Protein AF-A0A5D2ZWD8-F1 (afdb_monomer_lite)

InterPro domains:
  IPR008896 Protein TIC214 [PF05758] (2-108)
  IPR008896 Protein TIC214 [PTHR33163] (2-105)

Radius of gyration: 20.17 Å; chains: 1; bounding box: 48×27×61 Å

Secondary structure (DSSP, 8-state):
-HHHHHHHHHHHHHHHHHHHHHHHHHHHHIIIIIHHHHHHHHHHHHHHTTPPP-HHHHHHHHHT-EEEEEETT-PBPPTT---TTHHHH-EEEEEES-----SSPPP--

pLDDT: mean 78.25, std 13.21, range [48.56, 94.19]

Organism: Gossypium mustelinum (NCBI:txid34275)

Structure (mmCIF, N/CA/C/O backbone):
data_AF-A0A5D2ZWD8-F1
#
_entry.id   AF-A0A5D2ZWD8-F1
#
loop_
_atom_site.group_PDB
_atom_site.id
_atom_site.type_symbol
_atom_site.label_atom_id
_atom_site.label_alt_id
_atom_site.label_comp_id
_atom_site.label_asym_id
_atom_site.label_entity_id
_atom_site.label_seq_id
_atom_site.pdbx_PDB_ins_code
_atom_site.Cartn_x
_atom_site.Cartn_y
_atom_site.Cartn_z
_atom_site.occupancy
_atom_site.B_iso_or_equiv
_atom_site.auth_seq_id
_atom_site.auth_comp_id
_atom_site.auth_asym_id
_atom_site.auth_atom_id
_atom_site.pdbx_PDB_model_num
ATOM 1 N N . MET A 1 1 ? 23.293 13.228 -37.995 1.00 57.03 1 MET A N 1
ATOM 2 C CA . MET A 1 1 ? 22.375 12.113 -38.324 1.00 57.03 1 MET A CA 1
ATOM 3 C C . MET A 1 1 ? 22.505 10.885 -37.415 1.00 57.03 1 MET A C 1
ATOM 5 O O . MET A 1 1 ? 21.592 10.675 -36.639 1.00 57.03 1 MET A O 1
ATOM 9 N N . ARG A 1 2 ? 23.572 10.057 -37.438 1.00 62.34 2 ARG A N 1
ATOM 10 C CA . ARG A 1 2 ? 23.649 8.868 -36.536 1.00 62.34 2 ARG A CA 1
ATOM 11 C C . ARG A 1 2 ? 23.802 9.221 -35.044 1.00 62.34 2 ARG A C 1
ATOM 13 O O . ARG A 1 2 ? 23.308 8.472 -34.212 1.00 62.34 2 ARG A O 1
ATOM 20 N N . ILE A 1 3 ? 24.444 10.351 -34.736 1.00 73.44 3 ILE A N 1
ATOM 21 C CA . ILE A 1 3 ? 24.676 10.841 -33.363 1.00 73.44 3 ILE A CA 1
ATOM 22 C C . ILE A 1 3 ? 23.372 11.367 -32.734 1.00 73.44 3 ILE A C 1
ATOM 24 O O . ILE A 1 3 ? 23.000 10.916 -31.662 1.00 73.44 3 ILE A O 1
ATOM 28 N N . GLU A 1 4 ? 22.613 12.206 -33.447 1.00 75.19 4 GLU A N 1
ATOM 29 C CA . GLU A 1 4 ? 21.320 12.746 -32.971 1.00 75.19 4 GLU A CA 1
ATOM 30 C C . GLU A 1 4 ? 20.274 11.647 -32.735 1.00 75.19 4 GLU A C 1
ATOM 32 O O . GLU A 1 4 ? 19.474 11.721 -31.808 1.00 75.19 4 GLU A O 1
ATOM 37 N N . ILE A 1 5 ? 20.293 10.594 -33.561 1.00 72.31 5 ILE A N 1
ATOM 38 C CA . ILE A 1 5 ? 19.432 9.425 -33.366 1.00 72.31 5 ILE A CA 1
ATOM 39 C C . ILE A 1 5 ? 19.813 8.714 -32.061 1.00 72.31 5 ILE A C 1
ATOM 41 O O . ILE A 1 5 ? 18.927 8.375 -31.286 1.00 72.31 5 ILE A O 1
ATOM 45 N N . ALA A 1 6 ? 21.109 8.514 -31.794 1.00 73.38 6 ALA A N 1
ATOM 46 C CA . ALA A 1 6 ? 21.572 7.880 -30.561 1.00 73.38 6 ALA A CA 1
ATOM 47 C C . ALA A 1 6 ? 21.208 8.698 -29.308 1.00 73.38 6 ALA A C 1
ATOM 49 O O . ALA A 1 6 ? 20.733 8.119 -28.338 1.00 73.38 6 ALA A O 1
ATOM 50 N N . GLU A 1 7 ? 21.341 10.027 -29.350 1.00 75.50 7 GLU A N 1
ATOM 51 C CA . GLU A 1 7 ? 20.933 10.916 -28.249 1.00 75.50 7 GLU A CA 1
ATOM 52 C C . GLU A 1 7 ? 19.416 10.881 -27.992 1.00 75.50 7 GLU A C 1
ATOM 54 O O . GLU A 1 7 ? 18.980 10.841 -26.841 1.00 75.50 7 GLU A O 1
ATOM 59 N N . ALA A 1 8 ? 18.595 10.830 -29.048 1.00 76.75 8 ALA A N 1
ATOM 60 C CA . ALA A 1 8 ? 17.144 10.700 -28.914 1.00 76.75 8 ALA A 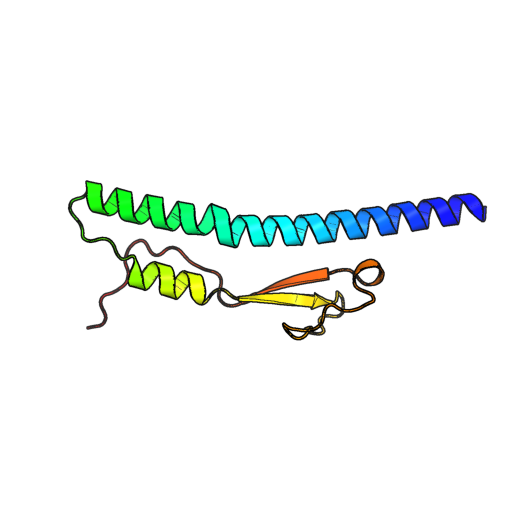CA 1
ATOM 61 C C . ALA A 1 8 ? 16.730 9.347 -28.306 1.00 76.75 8 ALA A C 1
ATOM 63 O O . ALA A 1 8 ? 15.827 9.296 -27.468 1.00 76.75 8 ALA A O 1
ATOM 64 N N . TRP A 1 9 ? 17.404 8.256 -28.691 1.00 71.88 9 TRP A N 1
ATOM 65 C CA . TRP A 1 9 ? 17.187 6.934 -28.095 1.00 71.88 9 TRP A CA 1
ATOM 66 C C . TRP A 1 9 ? 17.593 6.889 -26.619 1.00 71.88 9 TRP A C 1
ATOM 68 O O . TRP A 1 9 ? 16.869 6.302 -25.820 1.00 71.88 9 TRP A O 1
ATOM 78 N N . ASP A 1 10 ? 18.696 7.537 -26.243 1.00 73.00 10 ASP A N 1
ATOM 79 C CA . ASP A 1 10 ? 19.177 7.575 -24.857 1.00 73.00 10 ASP A CA 1
ATOM 80 C C . ASP A 1 10 ? 18.245 8.404 -23.952 1.00 73.00 10 ASP A C 1
ATOM 82 O O . ASP A 1 10 ? 17.896 7.990 -22.846 1.00 73.00 10 ASP A O 1
ATOM 86 N N . SER A 1 11 ? 17.723 9.526 -24.464 1.00 78.06 11 SER A N 1
ATOM 87 C CA . SER A 1 11 ? 16.703 10.335 -23.781 1.00 78.06 11 SER A CA 1
ATOM 88 C C . SER A 1 11 ? 15.392 9.568 -23.561 1.00 78.06 11 SER A C 1
ATOM 90 O O . SER A 1 11 ? 14.811 9.633 -22.473 1.00 78.06 11 SER A O 1
ATOM 92 N N . LEU A 1 12 ? 14.943 8.800 -24.559 1.00 73.62 12 LEU A N 1
ATOM 93 C CA . LEU A 1 12 ? 13.754 7.951 -24.452 1.00 73.62 12 LEU A CA 1
ATOM 94 C C . LEU A 1 12 ? 13.942 6.855 -23.391 1.00 73.62 12 LEU A C 1
ATOM 96 O O . LEU A 1 12 ? 13.054 6.629 -22.567 1.00 73.62 12 LEU A O 1
ATOM 100 N N . LEU A 1 13 ? 15.111 6.212 -23.381 1.00 72.25 13 LEU A N 1
ATOM 101 C CA . LEU A 1 13 ? 15.453 5.153 -22.434 1.00 72.25 13 LEU A CA 1
ATOM 102 C C . LEU A 1 13 ? 15.518 5.709 -21.004 1.00 72.25 13 LEU A C 1
ATOM 104 O O . LEU A 1 13 ? 14.910 5.150 -20.091 1.00 72.25 13 LEU A O 1
ATOM 108 N N . LEU A 1 14 ? 16.140 6.875 -20.817 1.00 75.12 14 LEU A N 1
ATOM 109 C CA . LEU A 1 14 ? 16.153 7.588 -19.540 1.00 75.12 14 LEU A CA 1
ATOM 110 C C . LEU A 1 14 ? 14.730 7.928 -19.061 1.00 75.12 14 LEU A C 1
ATOM 112 O O . LEU A 1 14 ? 14.387 7.682 -17.903 1.00 75.12 14 LEU A O 1
ATOM 116 N N . ALA A 1 15 ? 13.876 8.447 -19.946 1.00 77.56 15 ALA A N 1
ATOM 117 C CA . ALA A 1 15 ? 12.490 8.780 -19.622 1.00 77.56 15 ALA A CA 1
ATOM 118 C C . ALA A 1 15 ? 11.670 7.544 -19.206 1.00 77.56 15 ALA A C 1
ATOM 120 O O . ALA A 1 15 ? 10.851 7.616 -18.283 1.00 77.56 15 ALA A O 1
ATOM 121 N N . GLN A 1 16 ? 11.913 6.396 -19.839 1.00 72.50 16 GLN A N 1
ATOM 122 C CA . GLN A 1 16 ? 11.264 5.125 -19.516 1.00 72.50 16 GLN A CA 1
ATOM 123 C C . GLN A 1 16 ? 11.711 4.584 -18.149 1.00 72.50 16 GLN A C 1
ATOM 125 O O . GLN A 1 16 ? 10.874 4.138 -17.357 1.00 72.50 16 GLN A O 1
ATOM 130 N N . VAL A 1 17 ? 12.999 4.715 -17.814 1.00 74.00 17 VAL A N 1
ATOM 131 C CA . VAL A 1 17 ? 13.539 4.363 -16.489 1.00 74.00 17 VAL A CA 1
ATOM 132 C C . VAL A 1 17 ? 12.973 5.272 -15.397 1.00 74.00 17 VAL A C 1
ATOM 134 O O . VAL A 1 17 ? 12.534 4.788 -14.348 1.00 74.00 17 VAL A O 1
ATOM 137 N N . ILE A 1 18 ? 12.915 6.584 -15.642 1.00 80.12 18 ILE A N 1
ATOM 138 C CA . ILE A 1 18 ? 12.341 7.550 -14.696 1.00 80.12 18 ILE A CA 1
ATOM 139 C C . ILE A 1 18 ? 10.858 7.238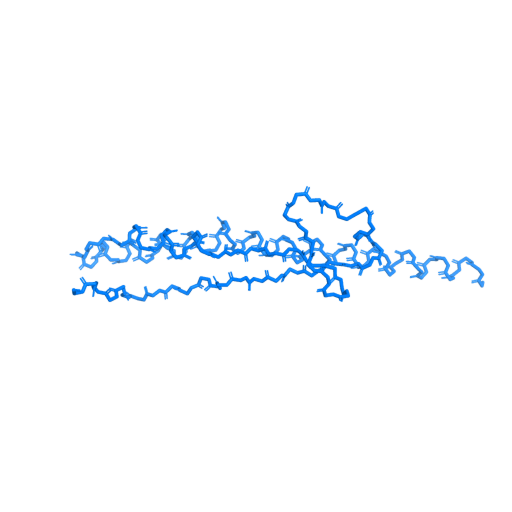 -14.471 1.00 80.12 18 ILE A C 1
ATOM 141 O O . ILE A 1 18 ? 10.425 7.110 -13.331 1.00 80.12 18 ILE A O 1
ATOM 145 N N . SER A 1 19 ? 10.088 7.007 -15.532 1.00 78.00 19 SER A N 1
ATOM 146 C CA . SER A 1 19 ? 8.658 6.691 -15.414 1.00 78.00 19 SER A CA 1
ATOM 147 C C . SER A 1 19 ? 8.412 5.389 -14.643 1.00 78.00 19 SER A C 1
ATOM 149 O O . SER A 1 19 ? 7.563 5.341 -13.752 1.00 78.00 19 SER A O 1
ATOM 151 N N . GLY A 1 20 ? 9.197 4.342 -14.918 1.00 77.00 20 GLY A N 1
ATOM 152 C CA . GLY A 1 20 ? 9.118 3.073 -14.194 1.00 77.00 20 GLY A CA 1
ATOM 153 C C . GLY A 1 20 ? 9.479 3.206 -12.711 1.00 77.00 20 GLY A C 1
ATOM 154 O O . GLY A 1 20 ? 8.768 2.689 -11.848 1.00 77.00 20 GLY A O 1
ATOM 155 N N . SER A 1 21 ? 10.546 3.944 -12.395 1.00 78.19 21 SER A N 1
ATOM 156 C CA . SER A 1 21 ? 10.970 4.188 -11.008 1.00 78.19 21 SER A CA 1
ATOM 157 C C . SER A 1 21 ? 9.973 5.045 -10.226 1.00 78.19 21 SER A C 1
ATOM 159 O O . SER A 1 21 ? 9.707 4.750 -9.058 1.00 78.19 21 SER A O 1
ATOM 161 N N . VAL A 1 22 ? 9.351 6.040 -10.866 1.00 86.50 22 VAL A N 1
ATOM 162 C CA . VAL A 1 22 ? 8.274 6.844 -10.275 1.00 86.50 22 VAL A CA 1
ATOM 163 C C . VAL A 1 22 ? 7.069 5.968 -9.940 1.00 86.50 22 VAL A C 1
ATOM 165 O O . VAL A 1 22 ? 6.578 6.045 -8.817 1.00 86.50 22 VAL A O 1
ATOM 168 N N . LEU A 1 23 ? 6.633 5.082 -10.843 1.00 83.69 23 LEU A N 1
ATOM 169 C CA . LEU A 1 23 ? 5.513 4.165 -10.585 1.00 83.69 23 LEU A CA 1
ATOM 170 C C . LEU A 1 23 ? 5.803 3.202 -9.427 1.00 83.69 23 LEU A C 1
ATOM 172 O O . LEU A 1 23 ? 4.958 3.009 -8.550 1.00 83.69 23 LEU A O 1
ATOM 176 N N . ILE A 1 24 ? 7.011 2.630 -9.386 1.00 82.75 24 ILE A N 1
ATOM 177 C CA . ILE A 1 24 ? 7.453 1.773 -8.277 1.00 82.75 24 ILE A CA 1
ATOM 178 C C . ILE A 1 24 ? 7.422 2.563 -6.972 1.00 82.75 24 ILE A C 1
ATOM 180 O O . ILE A 1 24 ? 6.784 2.134 -6.011 1.00 82.75 24 ILE A O 1
ATOM 184 N N . THR A 1 25 ? 8.046 3.737 -6.954 1.00 86.31 25 THR A N 1
ATOM 185 C CA . THR A 1 25 ? 8.118 4.586 -5.765 1.00 86.31 25 THR A CA 1
ATOM 186 C C . THR A 1 25 ? 6.720 4.976 -5.294 1.00 86.31 25 THR A C 1
ATOM 188 O O . THR A 1 25 ? 6.394 4.774 -4.131 1.00 86.31 25 THR A O 1
ATOM 191 N N . GLN A 1 26 ? 5.845 5.431 -6.192 1.00 87.88 26 GLN A N 1
ATOM 192 C CA . GLN A 1 26 ? 4.456 5.778 -5.888 1.00 87.88 26 GLN A CA 1
ATOM 193 C C . GLN A 1 26 ? 3.686 4.595 -5.285 1.00 87.88 26 GLN A C 1
ATOM 195 O O . GLN A 1 26 ? 2.965 4.756 -4.298 1.00 87.88 26 GLN A O 1
ATOM 200 N N . SER A 1 27 ? 3.852 3.396 -5.850 1.00 87.81 27 SER A N 1
ATOM 201 C CA . SER A 1 27 ? 3.180 2.185 -5.374 1.00 87.81 27 SER A CA 1
ATOM 202 C C . SER A 1 27 ? 3.622 1.794 -3.954 1.00 87.81 27 SER A C 1
ATOM 204 O O . SER A 1 27 ? 2.773 1.499 -3.107 1.00 87.81 27 SER A O 1
ATOM 206 N N . ILE A 1 28 ? 4.927 1.891 -3.669 1.00 87.38 28 ILE A N 1
ATOM 207 C CA . ILE A 1 28 ? 5.542 1.617 -2.362 1.00 87.38 28 ILE A CA 1
ATOM 208 C C . ILE A 1 28 ? 5.125 2.680 -1.344 1.00 87.38 28 ILE A C 1
ATOM 210 O O . ILE A 1 28 ? 4.675 2.337 -0.251 1.00 87.38 28 ILE A O 1
ATOM 214 N N . LEU A 1 29 ? 5.208 3.963 -1.707 1.00 91.19 29 LEU A N 1
ATOM 215 C CA . LEU A 1 29 ? 4.776 5.075 -0.858 1.00 91.19 29 LEU A CA 1
ATOM 216 C C . LEU A 1 29 ? 3.309 4.909 -0.454 1.00 91.19 29 LEU A C 1
ATOM 218 O O . LEU A 1 29 ? 2.967 5.070 0.719 1.00 91.19 29 LEU A O 1
ATOM 222 N N . ARG A 1 30 ? 2.441 4.511 -1.393 1.00 91.19 30 ARG A N 1
ATOM 223 C CA . ARG A 1 30 ? 1.044 4.213 -1.071 1.00 91.19 30 ARG A CA 1
ATOM 224 C C . ARG A 1 30 ? 0.937 3.057 -0.073 1.00 91.19 30 ARG A C 1
ATOM 226 O O . ARG A 1 30 ? 0.270 3.229 0.944 1.00 91.19 30 ARG A O 1
ATOM 233 N N . LYS A 1 31 ? 1.599 1.919 -0.325 1.00 88.81 31 LYS A N 1
ATOM 234 C CA . LYS A 1 31 ? 1.460 0.709 0.508 1.00 88.81 31 LYS A CA 1
ATOM 235 C C . LYS A 1 31 ? 1.983 0.890 1.930 1.00 88.81 31 LYS A C 1
ATOM 237 O O . LYS A 1 31 ? 1.348 0.399 2.856 1.00 88.81 31 LYS A O 1
ATOM 242 N N . TYR A 1 32 ? 3.129 1.546 2.093 1.00 89.31 32 TYR A N 1
ATOM 243 C CA . TYR A 1 32 ? 3.870 1.559 3.359 1.00 89.31 32 TYR A CA 1
ATOM 244 C C . TYR A 1 32 ? 3.770 2.870 4.135 1.00 89.31 32 TYR A C 1
ATOM 246 O O . TYR A 1 32 ? 4.043 2.872 5.330 1.00 89.31 32 TYR A O 1
ATOM 254 N N . ILE A 1 33 ? 3.378 3.970 3.488 1.00 92.00 33 ILE A N 1
ATOM 255 C CA . ILE A 1 33 ? 3.229 5.267 4.159 1.00 92.00 33 ILE A CA 1
ATOM 256 C C . ILE A 1 33 ? 1.756 5.653 4.207 1.00 92.00 33 ILE A C 1
ATOM 258 O O . ILE A 1 33 ? 1.171 5.704 5.284 1.00 92.00 33 ILE A O 1
ATOM 262 N N . ILE A 1 34 ? 1.122 5.853 3.048 1.00 92.81 34 ILE A N 1
ATOM 263 C CA . ILE A 1 34 ? -0.234 6.421 2.990 1.00 92.81 34 ILE A CA 1
ATOM 264 C C . ILE A 1 34 ? -1.260 5.489 3.646 1.00 92.81 34 ILE A C 1
ATOM 266 O O . ILE A 1 34 ? -2.028 5.934 4.498 1.00 92.81 34 ILE A O 1
ATOM 270 N N . LEU A 1 35 ? -1.282 4.202 3.277 1.00 92.44 35 LEU A N 1
ATOM 271 C CA . LEU A 1 35 ? -2.266 3.260 3.819 1.00 92.44 35 LEU A CA 1
ATOM 272 C C . LEU A 1 35 ? -2.119 3.052 5.340 1.00 92.44 35 LEU A C 1
ATOM 274 O O . LEU A 1 35 ? -3.124 3.208 6.037 1.00 92.44 35 LEU A O 1
ATOM 278 N N . PRO A 1 36 ? -0.917 2.793 5.898 1.00 92.62 36 PRO A N 1
ATOM 279 C CA . PRO A 1 36 ? -0.743 2.696 7.345 1.00 92.62 36 PRO A CA 1
ATOM 280 C C . PRO A 1 36 ? -1.117 3.985 8.075 1.00 92.62 36 PRO A C 1
ATOM 282 O O . PRO A 1 36 ? -1.784 3.922 9.106 1.00 92.62 36 PRO A O 1
ATOM 285 N N . SER A 1 37 ? -0.778 5.159 7.527 1.00 93.88 37 SER A N 1
ATOM 286 C CA . SER A 1 37 ? -1.198 6.439 8.106 1.00 93.88 37 SER A CA 1
ATOM 287 C C . SER A 1 37 ? -2.722 6.573 8.169 1.00 93.88 37 SER A C 1
ATOM 289 O O . SER A 1 37 ? -3.248 6.986 9.200 1.00 93.88 37 SER A O 1
ATOM 291 N N . LEU A 1 38 ? -3.449 6.178 7.117 1.00 92.19 38 LEU A N 1
ATOM 292 C CA . LEU A 1 38 ? -4.917 6.205 7.111 1.0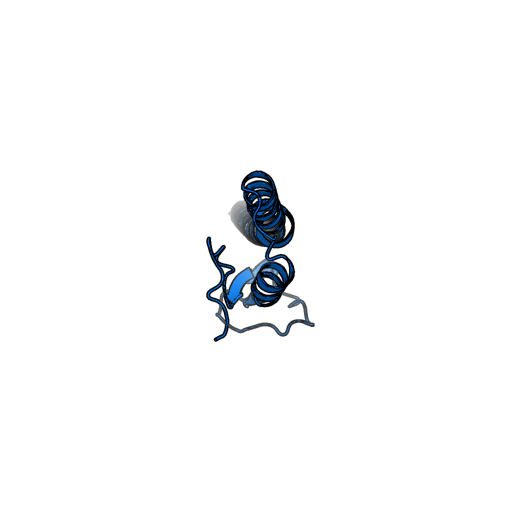0 92.19 38 LEU A CA 1
ATOM 293 C C . LEU A 1 38 ? -5.524 5.260 8.159 1.00 92.19 38 LEU A C 1
ATOM 295 O O . LEU A 1 38 ? -6.472 5.640 8.847 1.00 92.19 38 LEU A O 1
ATOM 299 N N . ILE A 1 39 ? -4.967 4.055 8.315 1.00 92.75 39 ILE A N 1
ATOM 300 C CA . ILE A 1 39 ? -5.407 3.084 9.331 1.00 92.75 39 ILE A CA 1
ATOM 301 C C . ILE A 1 39 ? -5.184 3.646 10.741 1.00 92.75 39 ILE A C 1
ATOM 303 O O . ILE A 1 39 ? -6.075 3.557 11.588 1.00 92.75 39 ILE A O 1
ATOM 307 N N . ILE A 1 40 ? -4.027 4.267 10.986 1.00 92.94 40 ILE A N 1
ATOM 308 C CA . ILE A 1 40 ? -3.703 4.890 12.274 1.00 92.94 40 ILE A CA 1
ATOM 309 C C . ILE A 1 40 ? -4.675 6.030 12.582 1.00 92.94 40 ILE A C 1
ATOM 311 O O . ILE A 1 40 ? -5.274 6.043 13.655 1.00 92.94 40 ILE A O 1
ATOM 315 N N . VAL A 1 41 ? -4.887 6.951 11.636 1.00 94.19 41 VAL A N 1
ATOM 316 C CA . VAL A 1 41 ? -5.816 8.079 11.810 1.00 94.19 41 VAL A CA 1
ATOM 317 C C . VAL A 1 41 ? -7.232 7.581 12.102 1.00 94.19 41 VAL A C 1
ATOM 319 O O . VAL A 1 41 ? -7.862 8.078 13.036 1.00 94.19 41 VAL A O 1
ATOM 322 N N . LYS A 1 42 ? -7.719 6.565 11.373 1.00 92.38 42 LYS A N 1
ATOM 323 C CA . LYS A 1 42 ? -9.042 5.970 11.622 1.00 92.38 42 LYS A CA 1
ATOM 324 C C . LYS A 1 42 ? -9.152 5.416 13.044 1.00 92.38 42 LYS A C 1
ATOM 326 O O . LYS A 1 42 ? -10.115 5.713 13.748 1.00 92.38 42 LYS A O 1
ATOM 331 N N . ASN A 1 43 ? -8.183 4.608 13.469 1.00 91.50 43 ASN A N 1
ATOM 332 C CA . ASN A 1 43 ? -8.234 3.959 14.778 1.00 91.50 43 ASN A CA 1
ATOM 333 C C . ASN A 1 43 ? -8.061 4.960 15.930 1.00 91.50 43 ASN A C 1
ATOM 335 O O . ASN A 1 43 ? -8.749 4.835 16.940 1.00 91.50 43 ASN A O 1
ATOM 339 N N . ILE A 1 44 ? -7.239 6.003 15.763 1.00 92.31 44 ILE A N 1
ATOM 340 C CA . ILE A 1 44 ? -7.148 7.113 16.724 1.00 92.31 44 ILE A CA 1
ATOM 341 C C . ILE A 1 44 ? -8.479 7.857 16.822 1.00 92.31 44 ILE A C 1
ATOM 343 O O . ILE A 1 44 ? -8.964 8.077 17.929 1.00 92.31 44 ILE A O 1
ATOM 347 N N . ALA A 1 45 ? -9.104 8.199 15.692 1.00 93.06 45 ALA A N 1
ATOM 348 C CA . ALA A 1 45 ? -10.404 8.864 15.690 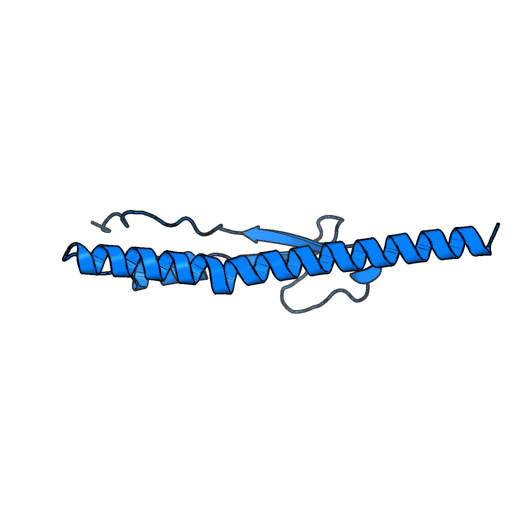1.00 93.06 45 ALA A CA 1
ATOM 349 C C . ALA A 1 45 ? -11.471 8.036 16.427 1.00 93.06 45 ALA A C 1
ATOM 351 O O . ALA A 1 45 ? -12.258 8.592 17.188 1.00 93.06 45 ALA A O 1
ATOM 352 N N . ARG A 1 46 ? -11.463 6.705 16.282 1.00 90.25 46 ARG A N 1
ATOM 353 C CA . ARG A 1 46 ? -12.358 5.830 17.053 1.00 90.25 46 ARG A CA 1
ATOM 354 C C . ARG A 1 46 ? -12.066 5.813 18.542 1.00 90.25 46 ARG A C 1
ATOM 356 O O . ARG A 1 46 ? -13.009 5.909 19.321 1.00 90.25 46 ARG A O 1
ATOM 363 N N . MET A 1 47 ? -10.796 5.756 18.937 1.00 90.25 47 MET A N 1
ATOM 364 C CA . MET A 1 47 ? -10.424 5.857 20.350 1.00 90.25 47 MET A CA 1
ATOM 365 C C . MET A 1 47 ? -10.892 7.190 20.956 1.00 90.25 47 MET A C 1
ATOM 367 O O . MET A 1 47 ? -11.420 7.197 22.064 1.00 90.25 47 MET A O 1
ATOM 371 N N . LEU A 1 48 ? -10.784 8.300 20.211 1.00 93.38 48 LEU A N 1
ATOM 372 C CA . LEU A 1 48 ? -11.294 9.615 20.630 1.00 93.38 48 LEU A CA 1
ATOM 373 C C . LEU A 1 48 ? -12.826 9.651 20.761 1.00 93.38 48 LEU A C 1
ATOM 375 O O . LEU A 1 48 ? -13.352 10.378 21.598 1.00 93.38 48 LEU A O 1
ATOM 379 N N . LEU A 1 49 ? -13.541 8.856 19.962 1.00 91.19 49 LEU A N 1
ATOM 380 C CA . LEU A 1 49 ? -14.995 8.677 20.039 1.00 91.19 49 LEU A CA 1
ATOM 381 C C . LEU A 1 49 ? -15.421 7.585 21.040 1.00 91.19 49 LEU A C 1
ATOM 383 O O . LEU A 1 49 ? -16.579 7.168 21.016 1.00 91.19 49 LEU A O 1
ATOM 387 N N . PHE A 1 50 ? -14.512 7.110 21.900 1.00 90.38 50 PHE A N 1
ATOM 388 C CA . PHE A 1 50 ? -14.744 6.031 22.871 1.00 90.38 50 PHE A CA 1
ATOM 389 C C . PHE A 1 50 ? -15.188 4.694 22.247 1.00 90.38 50 PHE A C 1
ATOM 391 O O . PHE A 1 50 ? -15.882 3.897 22.877 1.00 90.38 50 PHE A O 1
ATOM 398 N N . GLN A 1 51 ? -14.781 4.429 21.006 1.00 87.38 51 GLN A N 1
ATOM 399 C CA . GLN A 1 51 ? -15.028 3.172 20.301 1.00 87.38 51 GLN A CA 1
ATOM 400 C C . GLN A 1 51 ? -13.775 2.295 20.288 1.00 87.38 51 GLN A C 1
ATOM 402 O O . GLN A 1 51 ? -12.647 2.792 20.266 1.00 87.38 51 GLN A O 1
ATOM 407 N N . PHE A 1 52 ? -13.974 0.977 20.250 1.00 86.75 52 PHE A N 1
ATOM 408 C CA . PHE A 1 52 ? -12.869 0.035 20.110 1.00 86.75 52 PHE A CA 1
ATOM 409 C C . PHE A 1 52 ? -12.206 0.160 18.724 1.00 86.75 52 PHE A C 1
ATOM 411 O O . PHE A 1 52 ? -12.904 0.296 17.712 1.00 86.75 52 PHE A O 1
ATOM 418 N N . PRO A 1 53 ? -10.864 0.129 18.652 1.00 87.81 53 PRO A N 1
ATOM 419 C CA . PRO A 1 53 ? -10.154 0.119 17.380 1.00 87.81 53 PRO A CA 1
ATOM 420 C C . PRO A 1 53 ? -10.282 -1.248 16.679 1.00 87.81 53 PRO A C 1
ATOM 422 O O . PRO A 1 53 ? -10.303 -2.285 17.336 1.00 87.81 53 PRO A O 1
ATOM 425 N N . GLU A 1 54 ? -10.311 -1.253 15.344 1.00 90.88 54 GLU A N 1
ATOM 426 C CA . GLU A 1 54 ? -10.450 -2.451 14.484 1.00 90.88 54 GLU A CA 1
ATOM 427 C C . GLU A 1 54 ? -9.117 -2.773 13.783 1.00 90.88 54 GLU A C 1
ATOM 429 O O . GLU A 1 54 ? -9.038 -2.954 12.566 1.00 90.88 54 GLU A O 1
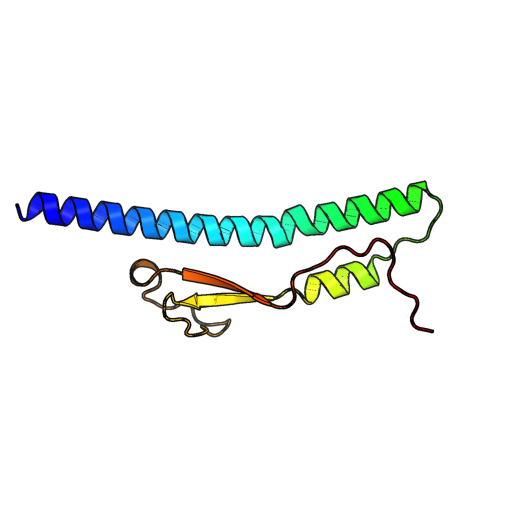ATOM 434 N N . TRP A 1 55 ? -8.020 -2.785 14.549 1.00 88.44 55 TRP A N 1
ATOM 435 C CA . TRP A 1 55 ? -6.679 -3.004 13.994 1.00 88.44 55 TRP A CA 1
ATOM 436 C C . TRP A 1 55 ? -6.557 -4.340 13.256 1.00 88.44 55 TRP A C 1
ATOM 438 O O . TRP A 1 55 ? -5.873 -4.414 12.239 1.00 88.44 55 TRP A O 1
ATOM 448 N N . SER A 1 56 ? -7.197 -5.400 13.758 1.00 88.44 56 SER A N 1
ATOM 449 C CA . SER A 1 56 ? -7.075 -6.744 13.183 1.00 88.44 56 SER A CA 1
ATOM 450 C C . SER A 1 56 ? -7.663 -6.805 11.773 1.00 88.44 56 SER A C 1
ATOM 452 O O . SER A 1 56 ? -7.026 -7.303 10.840 1.00 88.44 56 SER A O 1
ATOM 454 N N . GLU A 1 57 ? -8.857 -6.249 11.602 1.00 89.94 57 GLU A N 1
ATOM 455 C CA . GLU A 1 57 ? -9.577 -6.224 10.341 1.00 89.94 57 GLU A CA 1
ATOM 456 C C . GLU A 1 57 ? -8.886 -5.312 9.322 1.00 89.94 57 GLU A C 1
ATOM 458 O O . GLU A 1 57 ? -8.729 -5.699 8.162 1.00 89.94 57 GLU A O 1
ATOM 463 N N . ASP A 1 58 ? -8.410 -4.141 9.759 1.00 90.25 58 ASP A N 1
ATOM 464 C CA . ASP A 1 58 ? -7.673 -3.207 8.905 1.00 90.25 58 ASP A CA 1
ATOM 465 C C . ASP A 1 58 ? -6.340 -3.788 8.421 1.00 90.25 58 ASP A C 1
ATOM 467 O O . ASP A 1 58 ? -6.012 -3.678 7.239 1.00 90.25 58 ASP A O 1
ATOM 471 N N . LEU A 1 59 ? -5.578 -4.439 9.309 1.00 89.19 59 LEU A N 1
ATOM 472 C CA . LEU A 1 59 ? -4.320 -5.098 8.946 1.00 89.19 59 LEU A CA 1
ATOM 473 C C . LEU A 1 59 ? -4.558 -6.279 8.003 1.00 89.19 59 LEU A C 1
ATOM 475 O O . LEU A 1 59 ? -3.767 -6.508 7.088 1.00 89.19 59 LEU A O 1
ATOM 479 N N . THR A 1 60 ? -5.654 -7.015 8.190 1.00 89.62 60 THR A N 1
ATOM 480 C CA . THR A 1 60 ? -6.032 -8.112 7.292 1.00 89.62 60 THR A CA 1
ATOM 481 C C . THR A 1 60 ? -6.376 -7.585 5.900 1.00 89.62 60 THR A C 1
ATOM 483 O O . THR A 1 60 ? -5.859 -8.103 4.912 1.00 89.62 60 THR A O 1
ATOM 486 N N . ASP A 1 61 ? -7.202 -6.539 5.802 1.00 89.56 61 ASP A N 1
ATOM 487 C CA . ASP A 1 61 ? -7.551 -5.920 4.519 1.00 89.56 61 ASP A CA 1
ATOM 488 C C . ASP A 1 61 ? -6.313 -5.279 3.852 1.00 89.56 61 ASP A C 1
ATOM 490 O O . ASP A 1 61 ? -6.170 -5.361 2.633 1.00 89.56 61 ASP A O 1
ATOM 494 N N . TRP A 1 62 ? -5.381 -4.703 4.622 1.00 90.62 62 TRP A N 1
ATOM 495 C CA . TRP A 1 62 ? -4.119 -4.154 4.100 1.00 90.62 62 TRP A CA 1
ATOM 496 C C . TRP A 1 62 ? -3.187 -5.237 3.544 1.00 90.62 62 TRP A C 1
ATOM 498 O O . TRP A 1 62 ? -2.638 -5.081 2.452 1.00 90.62 62 TRP A O 1
ATOM 508 N N . ASN A 1 63 ? -3.052 -6.367 4.246 1.00 88.06 63 ASN A N 1
ATOM 509 C CA . ASN A 1 63 ? -2.227 -7.496 3.805 1.00 88.06 63 ASN A CA 1
ATOM 510 C C . ASN A 1 63 ? -2.775 -8.198 2.554 1.00 88.06 63 ASN A C 1
ATOM 512 O O . ASN A 1 63 ? -2.009 -8.822 1.822 1.00 88.06 63 ASN A O 1
ATOM 516 N N . ARG A 1 64 ? -4.081 -8.088 2.282 1.00 88.88 64 ARG A N 1
ATOM 517 C CA . ARG A 1 64 ? -4.698 -8.630 1.059 1.00 88.88 64 ARG A CA 1
ATOM 518 C C . ARG A 1 64 ? -4.303 -7.872 -0.201 1.00 88.88 64 ARG A C 1
ATOM 520 O O . ARG A 1 64 ? -4.410 -8.441 -1.286 1.00 88.88 64 ARG A O 1
ATOM 527 N N . GLU A 1 65 ? -3.859 -6.623 -0.075 1.00 89.31 65 GLU A N 1
ATOM 528 C CA . GLU A 1 65 ? -3.443 -5.841 -1.229 1.00 89.31 65 GLU A CA 1
ATOM 529 C C . GLU A 1 65 ? -2.094 -6.341 -1.768 1.00 89.31 65 GLU A C 1
ATOM 531 O O . GLU A 1 65 ? -1.031 -6.175 -1.152 1.00 89.31 65 GLU A O 1
ATOM 536 N N . MET A 1 66 ? -2.127 -6.925 -2.964 1.00 83.81 66 MET A N 1
ATOM 537 C CA . MET A 1 66 ? -0.958 -7.496 -3.630 1.00 83.81 66 MET A CA 1
ATOM 538 C C . MET A 1 66 ? -0.547 -6.635 -4.823 1.00 83.81 66 MET A C 1
ATOM 540 O O . MET A 1 66 ? -1.381 -6.182 -5.604 1.00 83.81 66 MET A O 1
ATOM 544 N N . TYR A 1 67 ? 0.757 -6.419 -4.968 1.00 83.31 67 TYR A N 1
ATOM 545 C CA . TYR A 1 67 ? 1.335 -5.620 -6.044 1.00 83.31 67 TYR A CA 1
ATOM 546 C C . TYR A 1 67 ? 2.101 -6.553 -6.974 1.00 83.31 67 TYR A C 1
ATOM 548 O O . TYR A 1 67 ? 3.182 -7.024 -6.628 1.00 83.31 67 TYR A O 1
ATOM 556 N N . VAL A 1 68 ? 1.539 -6.813 -8.151 1.00 79.94 68 VAL A N 1
ATOM 557 C CA . VAL A 1 68 ? 2.144 -7.685 -9.161 1.00 79.94 68 VAL A CA 1
ATOM 558 C C . VAL A 1 68 ? 2.846 -6.821 -10.199 1.00 79.94 68 VAL A C 1
ATOM 560 O O . VAL A 1 68 ? 2.244 -5.914 -10.776 1.00 79.94 68 VAL A O 1
ATOM 563 N N . LYS A 1 69 ? 4.131 -7.086 -10.438 1.00 75.44 69 LYS A N 1
ATOM 564 C CA . LYS A 1 69 ? 4.902 -6.424 -11.496 1.00 75.44 69 LYS A CA 1
ATOM 565 C C . LYS A 1 69 ? 4.644 -7.157 -12.816 1.00 75.44 69 LYS A C 1
ATOM 567 O O . LYS A 1 69 ? 4.815 -8.368 -12.901 1.00 75.44 69 LYS A O 1
ATOM 572 N N . CYS A 1 70 ? 4.232 -6.428 -13.841 1.00 70.31 70 CYS A N 1
ATOM 573 C CA . CYS A 1 70 ? 3.974 -6.938 -15.185 1.00 70.31 70 CYS A CA 1
ATOM 574 C C . CYS A 1 70 ? 4.920 -6.264 -16.185 1.00 70.31 70 CYS A C 1
ATOM 576 O O . CYS A 1 70 ? 5.310 -5.108 -15.999 1.00 70.31 70 CYS A O 1
ATOM 578 N N . THR A 1 71 ? 5.261 -6.961 -17.269 1.00 69.75 71 THR A N 1
ATOM 579 C CA . THR A 1 71 ? 5.871 -6.310 -18.441 1.00 69.75 71 THR A CA 1
ATOM 580 C C . THR A 1 71 ? 4.826 -5.478 -19.188 1.00 69.75 71 THR A C 1
ATOM 582 O O . THR A 1 71 ? 3.621 -5.700 -19.038 1.00 69.75 71 THR A O 1
ATOM 585 N N . TYR A 1 72 ? 5.262 -4.536 -20.030 1.00 59.97 72 TYR A N 1
ATOM 586 C CA . TYR A 1 72 ? 4.360 -3.731 -20.869 1.00 59.97 72 TYR A CA 1
ATOM 587 C C . TYR A 1 72 ? 3.480 -4.579 -21.814 1.00 59.97 72 TYR A C 1
ATOM 589 O O . TYR A 1 72 ? 2.363 -4.185 -22.137 1.00 59.97 72 TYR A O 1
ATOM 597 N N . ASN A 1 73 ? 3.921 -5.794 -22.161 1.00 58.81 73 ASN A N 1
ATOM 598 C CA . ASN A 1 73 ? 3.164 -6.763 -22.965 1.00 58.81 73 ASN A CA 1
ATOM 599 C C . ASN A 1 73 ? 2.090 -7.535 -22.167 1.00 58.81 73 ASN A C 1
ATOM 601 O O . ASN A 1 73 ? 1.470 -8.454 -22.697 1.00 58.81 73 ASN A O 1
ATOM 605 N N . GLY A 1 74 ? 1.872 -7.205 -20.887 1.00 55.03 74 GLY A N 1
ATOM 606 C CA . GLY A 1 74 ? 0.837 -7.819 -20.048 1.00 55.03 74 GLY A CA 1
ATOM 607 C C . GLY A 1 74 ? 1.182 -9.215 -19.519 1.00 55.03 74 GLY A C 1
ATOM 608 O O . GLY A 1 74 ? 0.341 -9.846 -18.875 1.00 55.03 74 GLY A O 1
ATOM 609 N N . VAL A 1 75 ? 2.410 -9.694 -19.742 1.00 60.16 75 VAL A N 1
ATOM 610 C CA . VAL A 1 75 ? 2.893 -10.949 -19.154 1.00 60.16 75 VAL A CA 1
ATO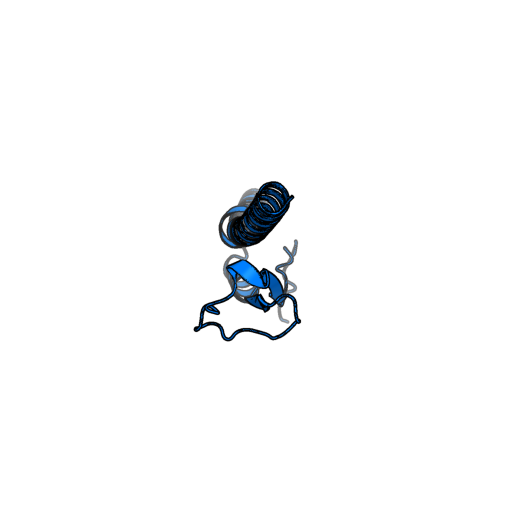M 611 C C . VAL A 1 75 ? 3.184 -10.693 -17.676 1.00 60.16 75 VAL A C 1
ATOM 613 O O . VAL A 1 75 ? 4.004 -9.838 -17.326 1.00 60.16 75 VAL A O 1
ATOM 616 N N . GLN A 1 76 ? 2.472 -11.409 -16.804 1.00 54.31 76 GLN A N 1
ATOM 617 C CA . GLN A 1 76 ? 2.729 -11.389 -15.365 1.00 54.31 76 GLN A CA 1
ATOM 618 C C . GLN A 1 76 ? 4.105 -11.998 -15.113 1.00 54.31 76 GLN A C 1
ATOM 620 O O . GLN A 1 76 ? 4.367 -13.131 -15.515 1.00 54.31 76 GLN A O 1
ATOM 625 N N . LEU A 1 77 ? 4.982 -11.240 -14.464 1.00 59.00 77 LEU A N 1
ATOM 626 C CA . LEU A 1 77 ? 6.247 -11.771 -13.977 1.00 59.00 77 LEU A CA 1
ATOM 627 C C . LEU A 1 77 ? 6.000 -12.419 -12.619 1.00 59.00 77 LEU A C 1
ATOM 629 O O . LEU A 1 77 ? 5.225 -11.897 -11.814 1.00 59.00 77 LEU A O 1
ATOM 633 N N . SER A 1 78 ? 6.627 -13.571 -12.382 1.00 49.28 78 SER A N 1
ATOM 634 C CA . SER A 1 78 ? 6.560 -14.232 -11.081 1.00 49.28 78 SER A CA 1
ATOM 635 C C . SER A 1 78 ? 7.198 -13.340 -10.008 1.00 49.28 78 SER A C 1
ATOM 637 O O . SER A 1 78 ? 8.105 -12.553 -10.285 1.00 49.28 78 SER A O 1
ATOM 639 N N . GLU A 1 79 ? 6.721 -13.457 -8.768 1.00 52.84 79 GLU A N 1
ATOM 640 C CA . GLU A 1 79 ? 7.159 -12.637 -7.628 1.00 52.84 79 GLU A CA 1
ATOM 641 C C . GLU A 1 79 ? 8.670 -12.727 -7.327 1.00 52.84 79 GLU A C 1
ATOM 643 O O . GLU A 1 79 ? 9.204 -11.874 -6.617 1.00 52.84 79 GLU A O 1
ATOM 648 N N . THR A 1 80 ? 9.367 -13.729 -7.868 1.00 52.44 80 THR A N 1
ATOM 649 C CA . THR A 1 80 ? 10.755 -14.065 -7.528 1.00 52.44 80 THR A CA 1
ATOM 650 C C . THR A 1 80 ? 11.788 -13.726 -8.602 1.00 52.44 80 THR A C 1
ATOM 652 O O . THR A 1 80 ? 12.976 -13.708 -8.284 1.00 52.44 80 THR A O 1
ATOM 655 N N . GLU A 1 81 ? 11.392 -13.405 -9.839 1.00 49.41 81 GLU A N 1
ATOM 656 C CA . GLU A 1 81 ? 12.346 -13.135 -10.924 1.00 49.41 81 GLU A CA 1
ATOM 657 C C . GLU A 1 81 ? 12.173 -11.732 -11.513 1.00 49.41 81 GLU A C 1
ATOM 659 O O . GLU A 1 81 ? 11.203 -11.409 -12.199 1.00 49.41 81 GLU A O 1
ATOM 664 N N . PHE A 1 82 ? 13.165 -10.874 -11.261 1.00 50.62 82 PHE A N 1
ATOM 665 C CA . PHE A 1 82 ? 13.284 -9.590 -11.944 1.00 50.62 82 PHE A CA 1
ATOM 666 C C . PHE A 1 82 ? 13.627 -9.860 -13.422 1.00 50.62 82 PHE A C 1
ATOM 668 O O . PHE A 1 82 ? 14.651 -10.494 -13.695 1.00 50.62 82 PHE A O 1
ATOM 675 N N . PRO A 1 83 ? 12.825 -9.403 -14.399 1.00 55.19 83 PRO A N 1
ATOM 676 C CA . PRO A 1 83 ? 13.135 -9.625 -15.810 1.00 55.19 83 PRO A CA 1
ATOM 677 C C . PRO A 1 83 ? 14.425 -8.885 -16.155 1.00 55.19 83 PRO A C 1
ATOM 679 O O . PRO A 1 83 ? 14.545 -7.702 -15.866 1.00 55.19 83 PRO A O 1
ATOM 682 N N . LYS A 1 84 ? 15.384 -9.539 -16.814 1.00 57.06 84 LYS A N 1
ATOM 683 C CA . LYS A 1 84 ? 16.661 -8.906 -17.204 1.00 57.06 84 LYS A CA 1
ATOM 684 C C . LYS A 1 84 ? 16.495 -7.678 -18.121 1.00 57.06 84 LYS A C 1
ATOM 686 O O . LYS A 1 84 ? 17.383 -6.834 -18.138 1.00 57.06 84 LYS A O 1
ATOM 691 N N . ASN A 1 85 ? 15.349 -7.537 -18.799 1.00 57.06 85 ASN A N 1
ATOM 692 C CA . ASN A 1 85 ? 15.095 -6.510 -19.821 1.00 57.06 85 ASN A CA 1
ATOM 693 C C . ASN A 1 85 ? 14.078 -5.425 -19.393 1.00 57.06 85 ASN A C 1
ATOM 695 O O . ASN A 1 85 ? 13.564 -4.696 -20.238 1.00 57.06 85 ASN A O 1
ATOM 699 N N . TRP A 1 86 ? 13.778 -5.280 -18.092 1.00 60.06 86 TRP A N 1
ATOM 700 C CA . TRP A 1 86 ? 12.833 -4.255 -17.596 1.00 60.06 86 TRP A CA 1
ATOM 701 C C . TRP A 1 86 ? 13.167 -2.823 -18.037 1.00 60.06 86 TRP A C 1
ATOM 703 O O . TRP A 1 86 ? 12.261 -2.010 -18.214 1.00 60.06 86 TRP A O 1
ATOM 713 N N . LEU A 1 87 ? 14.460 -2.527 -18.203 1.00 56.38 87 LEU A N 1
ATOM 714 C CA . LEU A 1 87 ? 14.968 -1.227 -18.646 1.00 56.38 87 LEU A CA 1
ATOM 715 C C . LEU A 1 87 ? 14.539 -0.888 -20.080 1.00 56.38 87 LEU A C 1
ATOM 717 O O . LEU A 1 87 ? 14.409 0.285 -20.407 1.00 56.38 87 LEU A O 1
ATOM 721 N N . THR A 1 88 ? 14.322 -1.902 -20.921 1.00 59.91 88 THR A N 1
ATOM 722 C CA . THR A 1 88 ? 14.055 -1.743 -22.358 1.00 59.91 88 THR A CA 1
ATOM 723 C C . THR A 1 88 ? 12.568 -1.893 -22.681 1.00 59.91 88 THR A C 1
ATOM 725 O O . THR A 1 88 ? 12.035 -1.130 -23.480 1.00 59.91 88 THR A O 1
ATOM 728 N N . ASP A 1 89 ? 11.872 -2.818 -22.010 1.00 64.31 89 ASP A N 1
ATOM 729 C CA . ASP A 1 89 ? 10.462 -3.135 -22.299 1.00 64.31 89 ASP A CA 1
ATOM 730 C C . ASP A 1 89 ? 9.467 -2.306 -21.470 1.00 64.31 89 ASP A C 1
ATOM 732 O O . ASP A 1 89 ? 8.284 -2.237 -21.796 1.00 64.31 89 ASP A O 1
ATOM 736 N N . GLY A 1 90 ? 9.928 -1.653 -20.398 1.00 64.88 90 GLY A N 1
ATOM 737 C CA . GLY A 1 90 ? 9.068 -0.914 -19.475 1.00 64.88 90 GLY A CA 1
ATOM 738 C C . GLY A 1 90 ? 8.352 -1.814 -18.461 1.00 64.88 90 GLY A C 1
ATOM 739 O O . GLY A 1 90 ? 8.190 -3.023 -18.643 1.00 64.88 90 GLY A O 1
ATOM 740 N N . ILE A 1 91 ? 7.931 -1.206 -17.349 1.00 75.38 91 ILE A N 1
ATOM 741 C CA . ILE A 1 91 ? 7.316 -1.897 -16.212 1.00 75.38 91 ILE A CA 1
ATOM 742 C C . ILE A 1 91 ? 5.907 -1.370 -15.953 1.00 75.38 91 ILE A C 1
ATOM 744 O O . ILE A 1 91 ? 5.664 -0.165 -15.970 1.00 75.38 91 ILE A O 1
ATOM 748 N N . GLN A 1 92 ? 4.978 -2.278 -15.675 1.00 74.62 92 GLN A N 1
ATOM 749 C CA . GLN A 1 92 ? 3.651 -1.960 -15.166 1.00 74.62 92 GLN A CA 1
ATOM 750 C C . GLN A 1 92 ? 3.463 -2.607 -13.798 1.00 74.62 92 GLN A C 1
ATOM 752 O O . GLN A 1 92 ? 4.002 -3.675 -13.516 1.00 74.62 92 GLN A O 1
ATOM 757 N N . ILE A 1 93 ? 2.692 -1.963 -12.929 1.00 79.62 93 ILE A N 1
ATOM 758 C CA . ILE A 1 93 ? 2.371 -2.494 -11.605 1.00 79.62 93 ILE A CA 1
ATOM 759 C C . ILE A 1 93 ? 0.863 -2.647 -11.537 1.00 79.62 93 ILE A C 1
ATOM 761 O O . ILE A 1 93 ? 0.125 -1.666 -11.607 1.00 79.62 93 ILE A O 1
ATOM 765 N N . LYS A 1 94 ? 0.404 -3.889 -11.411 1.00 82.81 94 LYS A N 1
ATOM 766 C CA . LYS A 1 94 ? -1.003 -4.214 -11.232 1.00 82.81 94 LYS A CA 1
ATOM 767 C C . LYS A 1 94 ? -1.283 -4.409 -9.749 1.00 82.81 94 LYS A C 1
ATOM 769 O O . LYS A 1 94 ? -0.677 -5.258 -9.101 1.00 82.81 94 LYS A O 1
ATOM 774 N N . ILE A 1 95 ? -2.227 -3.635 -9.229 1.00 84.62 95 ILE A N 1
ATOM 775 C CA . ILE A 1 95 ? -2.714 -3.779 -7.858 1.00 84.62 95 ILE A CA 1
ATOM 776 C C . ILE A 1 95 ? -3.871 -4.777 -7.877 1.00 84.62 95 ILE A C 1
ATOM 778 O O . ILE A 1 95 ? -4.878 -4.563 -8.555 1.00 84.62 95 ILE A O 1
ATOM 782 N N . LEU A 1 96 ? -3.720 -5.879 -7.151 1.00 85.38 96 LEU A N 1
ATOM 783 C CA . LEU A 1 96 ? -4.774 -6.854 -6.906 1.00 85.38 96 LEU A CA 1
ATOM 784 C C . LEU A 1 96 ? -5.363 -6.600 -5.520 1.00 85.38 96 LEU A C 1
ATOM 786 O O . LEU A 1 96 ? -4.621 -6.428 -4.556 1.00 85.38 96 LEU A O 1
ATOM 790 N N . PHE A 1 97 ? -6.695 -6.605 -5.435 1.00 86.12 97 PHE A N 1
ATOM 791 C CA . PHE A 1 97 ? -7.448 -6.339 -4.203 1.00 86.12 97 PHE A CA 1
ATOM 792 C C . PHE A 1 97 ? -7.041 -5.018 -3.527 1.00 86.12 97 PHE A C 1
ATOM 794 O O . PHE A 1 97 ? -6.503 -5.040 -2.421 1.00 86.12 97 PHE A O 1
ATOM 801 N N . PRO A 1 98 ? -7.279 -3.862 -4.177 1.00 87.69 98 PRO A N 1
ATOM 802 C CA . PRO A 1 98 ? -6.917 -2.573 -3.604 1.00 87.69 98 PRO A CA 1
ATOM 803 C C . PRO A 1 98 ? -7.567 -2.394 -2.231 1.00 87.69 98 PRO A C 1
ATOM 805 O O . PRO A 1 98 ? -8.763 -2.636 -2.060 1.00 87.69 98 PRO A O 1
ATOM 808 N N . PHE A 1 99 ? -6.778 -1.942 -1.261 1.00 88.88 99 PHE A N 1
ATOM 809 C CA . PHE A 1 99 ? -7.266 -1.623 0.065 1.00 88.88 99 PHE A CA 1
ATOM 810 C C . PHE A 1 99 ? -8.311 -0.510 -0.010 1.00 88.88 99 PHE A C 1
ATOM 812 O O . PHE A 1 99 ? -8.074 0.560 -0.583 1.00 88.88 99 PHE A O 1
ATOM 819 N N . CYS A 1 100 ? -9.454 -0.750 0.625 1.00 85.00 100 CYS A N 1
ATOM 820 C CA . CYS A 1 100 ? -10.497 0.243 0.820 1.00 85.00 100 CYS A CA 1
ATOM 821 C C . CYS A 1 100 ? -10.718 0.419 2.319 1.00 85.00 100 CYS A C 1
ATOM 823 O O . CYS A 1 100 ? -11.194 -0.503 2.982 1.00 85.00 100 CYS A O 1
ATOM 825 N N . LEU A 1 101 ? -10.400 1.610 2.839 1.00 85.81 101 LEU A N 1
ATOM 826 C CA . LEU A 1 101 ? -10.656 1.940 4.236 1.00 85.81 101 LEU A CA 1
ATOM 827 C C . LEU A 1 101 ? -12.167 1.933 4.473 1.00 85.81 101 LEU A C 1
ATOM 829 O O . LEU A 1 101 ? -12.896 2.770 3.938 1.00 85.81 101 LEU A O 1
ATOM 833 N N . LYS A 1 102 ? -12.643 0.981 5.271 1.00 85.12 102 LYS A N 1
ATOM 834 C CA . LYS A 1 102 ? -14.048 0.929 5.665 1.00 85.12 102 LYS A CA 1
ATOM 835 C C . LYS A 1 102 ? -14.238 1.785 6.917 1.00 85.12 102 LYS A C 1
ATOM 837 O O . LYS A 1 102 ? -13.468 1.635 7.868 1.00 85.12 102 LYS A O 1
ATOM 842 N N . PRO A 1 103 ? -15.262 2.657 6.954 1.00 80.88 103 PRO A N 1
ATOM 843 C CA . PRO A 1 103 ? -15.577 3.422 8.157 1.00 80.88 103 PRO A CA 1
ATOM 844 C C . PRO A 1 103 ? -16.055 2.517 9.297 1.00 80.88 103 PRO A C 1
ATOM 846 O O . PRO A 1 103 ? -15.927 2.903 10.453 1.00 80.88 103 PRO A O 1
ATOM 849 N N . TRP A 1 104 ? -16.574 1.326 8.970 1.00 82.12 104 TRP A N 1
ATOM 850 C CA . TRP A 1 104 ? -17.054 0.286 9.883 1.00 82.12 104 TRP A CA 1
ATOM 851 C C . TRP A 1 104 ? -16.839 -1.076 9.231 1.00 82.12 104 TRP A C 1
ATOM 853 O O . TRP A 1 104 ? -17.287 -1.279 8.094 1.00 82.12 104 TRP A O 1
ATOM 863 N N . HIS A 1 105 ? -16.193 -2.018 9.918 1.00 80.00 105 HIS A N 1
ATOM 864 C CA . HIS A 1 105 ? -16.277 -3.410 9.502 1.00 80.00 105 HIS A CA 1
ATOM 865 C C . HIS A 1 105 ? -17.627 -3.948 9.974 1.00 80.00 105 HIS A C 1
ATOM 867 O O . HIS A 1 105 ? -18.003 -3.827 11.136 1.00 80.00 105 HIS A O 1
ATOM 873 N N . ARG A 1 106 ? -18.431 -4.486 9.047 1.00 75.38 106 ARG A N 1
ATOM 874 C CA . ARG A 1 106 ? -19.675 -5.151 9.447 1.00 75.38 106 ARG A CA 1
ATOM 875 C C . ARG A 1 106 ? -19.291 -6.318 10.347 1.00 75.38 106 ARG A C 1
ATOM 877 O O . ARG A 1 106 ? -18.532 -7.180 9.906 1.00 75.38 106 ARG A O 1
ATOM 884 N N . PHE A 1 107 ? -19.815 -6.327 11.572 1.00 58.88 107 PHE A N 1
ATOM 885 C CA . PHE A 1 107 ? -19.697 -7.468 12.469 1.00 58.88 107 PHE A CA 1
ATOM 886 C C . PHE A 1 107 ? -20.086 -8.733 11.700 1.00 58.88 107 PHE A C 1
ATOM 888 O O . PHE A 1 107 ? -21.144 -8.778 11.063 1.00 58.88 107 PHE A O 1
ATOM 895 N N . LYS A 1 108 ? -19.209 -9.741 11.713 1.00 57.16 108 LYS A N 1
ATOM 896 C CA . LYS A 1 108 ? -19.621 -11.102 11.373 1.00 57.16 108 LYS A CA 1
ATOM 897 C C . LYS A 1 108 ? -20.616 -11.519 12.459 1.00 57.16 108 LYS A C 1
ATOM 899 O O . LYS A 1 108 ? -20.201 -11.761 13.588 1.00 57.16 108 LYS A O 1
ATOM 904 N N . LEU A 1 109 ? -21.901 -11.471 12.115 1.00 48.56 109 LEU A N 1
ATOM 905 C CA . LEU A 1 109 ? -22.977 -12.154 12.834 1.00 48.56 109 LEU A CA 1
ATOM 906 C C . LEU A 1 109 ? -22.748 -13.667 12.778 1.00 48.56 109 LEU A C 1
ATOM 908 O O . LEU A 1 109 ? -22.275 -14.136 11.713 1.00 48.56 109 LEU A O 1
#

Foldseek 3Di:
DVVVVVVVVVVVLVVLVVVQVVQVVVVCCCLPPVLVVVLVVLQVVCVVVVHHRPVVVSVVLSVQWDKWKAFPVRHTDDPPDDPPCCSPRHIDIDIDNDRDDDSDDPDPD

Sequence (109 aa):
MRIEIAEAWDSLLLAQVISGSVLITQSILRKYIILPSLIIVKNIARMLLFQFPEWSEDLTDWNREMYVKCTYNGVQLSETEFPKNWLTDGIQIKILFPFCLKPWHRFKL